Protein AF-H9FHU3-F1 (afdb_monomer)

Sequence (101 aa):
NFSEREVEIIVEELELKKHLLVNHFNAGVPLAAKSAAWHGILRRVNAVATCRRELPEVKKKWSDLKTEVRRKVAQVRAAVEGGEAPGSTEEDGAGGPGTGG

Foldseek 3Di:
DADPVLLVLLVVLCVVCCCCAPDDNVVPRDPVNNVVSLVVSLVSSCVPDPDRDDSVVSVVSVVVVVVVVVVVVVVVVCVVVVPDDDDPPPPDDDDDDDDDD

Radius of gyration: 25.59 Å; Cα contacts (8 Å, |Δi|>4): 44; chains: 1; bounding box: 73×31×64 Å

Organism: Macaca mulatta (NCBI:txid9544)

Nearest PDB structures (foldseek):
  5wd9-assembly1_A  TM=3.573E-01  e=3.009E+00  Legionella pneumophila subsp. pneumophila ATCC 43290

Solvent-accessible surface area (backbone atoms only — not comparable to full-atom values): 6380 Å² total; per-residue (Å²): 138,82,54,70,69,39,49,51,50,51,51,55,53,43,61,76,39,24,76,66,76,55,68,88,72,47,79,81,61,52,68,67,58,44,51,51,53,52,50,51,45,45,51,58,31,44,73,71,40,94,57,92,73,52,66,70,57,55,55,47,53,52,54,50,51,53,48,51,52,52,51,50,51,51,51,51,50,53,57,66,68,62,74,70,86,83,75,86,78,79,85,77,84,89,78,86,81,92,80,90,135

pLDDT: mean 78.89, std 17.6, range [40.0, 94.69]

Structure (mmCIF, N/CA/C/O backbone):
data_AF-H9FHU3-F1
#
_entry.id   AF-H9FHU3-F1
#
loop_
_atom_site.group_PDB
_atom_site.id
_atom_site.type_symbol
_atom_site.label_atom_id
_atom_site.label_alt_id
_atom_site.label_comp_id
_atom_site.label_asym_id
_atom_site.label_entity_id
_atom_site.label_seq_id
_atom_site.pdbx_PDB_ins_code
_atom_site.Cartn_x
_atom_site.Cartn_y
_atom_site.Cartn_z
_atom_site.occupancy
_atom_site.B_iso_or_equiv
_atom_site.auth_seq_id
_atom_site.auth_comp_id
_atom_site.auth_asym_id
_atom_site.auth_atom_id
_atom_site.pdbx_PDB_model_num
ATOM 1 N N . ASN A 1 1 ? -8.238 7.394 10.038 1.00 83.44 1 ASN A N 1
ATOM 2 C CA . ASN A 1 1 ? -8.228 5.951 10.367 1.00 83.44 1 ASN A CA 1
ATOM 3 C C . ASN A 1 1 ? -8.592 5.153 9.117 1.00 83.44 1 ASN A C 1
ATOM 5 O O . ASN A 1 1 ? -9.374 5.684 8.336 1.00 83.44 1 ASN A O 1
ATOM 9 N N . PHE A 1 2 ? -8.020 3.965 8.904 1.00 88.94 2 PHE A N 1
ATOM 10 C CA . PHE A 1 2 ? -8.354 3.065 7.783 1.00 88.94 2 PHE A CA 1
ATOM 11 C C . PHE A 1 2 ? -9.315 1.978 8.274 1.00 88.94 2 PHE A C 1
ATOM 13 O O . PHE A 1 2 ? -9.158 1.502 9.396 1.00 88.94 2 PHE A O 1
ATOM 20 N N . SER A 1 3 ? -10.294 1.607 7.456 1.00 92.19 3 SER A N 1
ATOM 21 C CA . SER A 1 3 ? -11.169 0.460 7.707 1.00 92.19 3 SER A CA 1
ATOM 22 C C . SER A 1 3 ? -10.416 -0.858 7.528 1.00 92.19 3 SER A C 1
ATOM 24 O O . SER A 1 3 ? -9.397 -0.914 6.838 1.00 92.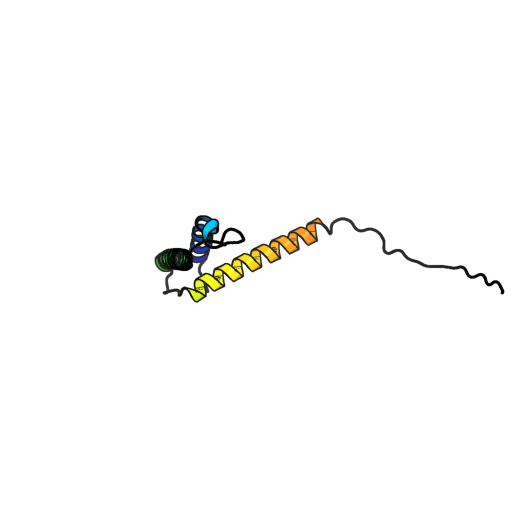19 3 SER A O 1
ATOM 26 N N . GLU A 1 4 ? -10.934 -1.925 8.131 1.00 91.25 4 GLU A N 1
ATOM 27 C CA . GLU A 1 4 ? -10.375 -3.276 8.012 1.00 91.25 4 GLU A CA 1
ATOM 28 C C . GLU A 1 4 ? -10.247 -3.704 6.546 1.00 91.25 4 GLU A C 1
ATOM 30 O O . GLU A 1 4 ? -9.165 -4.080 6.103 1.00 91.25 4 GLU A O 1
ATOM 35 N N . ARG A 1 5 ? -11.294 -3.470 5.749 1.00 93.00 5 ARG A N 1
ATOM 36 C CA . ARG A 1 5 ? -11.288 -3.762 4.314 1.00 93.00 5 ARG A CA 1
ATOM 37 C C . ARG A 1 5 ? -10.215 -2.996 3.538 1.00 93.00 5 ARG A C 1
ATOM 39 O O . ARG A 1 5 ? -9.583 -3.551 2.646 1.00 93.00 5 ARG A O 1
ATOM 46 N N . GLU A 1 6 ? -9.984 -1.719 3.853 1.00 93.00 6 GLU A N 1
ATOM 47 C CA . GLU A 1 6 ? -8.881 -0.968 3.235 1.00 93.00 6 GLU A CA 1
ATOM 48 C C . GLU A 1 6 ? -7.519 -1.562 3.620 1.00 93.00 6 GLU A C 1
ATOM 50 O O . GLU A 1 6 ? -6.619 -1.620 2.784 1.00 93.00 6 GLU A O 1
ATOM 55 N N . VAL A 1 7 ? -7.357 -2.002 4.871 1.00 93.38 7 VAL A N 1
ATOM 56 C CA . VAL A 1 7 ? -6.116 -2.619 5.361 1.00 93.38 7 VAL A CA 1
ATOM 57 C C . VAL A 1 7 ? -5.852 -3.956 4.674 1.00 93.38 7 VAL A C 1
ATOM 59 O O . VAL A 1 7 ? -4.726 -4.173 4.230 1.00 93.38 7 VAL A O 1
ATOM 62 N N . GLU A 1 8 ? -6.865 -4.808 4.527 1.00 93.88 8 GLU A N 1
ATOM 63 C CA . GLU A 1 8 ? -6.770 -6.079 3.796 1.00 93.88 8 GLU A CA 1
ATOM 64 C C . GLU A 1 8 ? -6.268 -5.862 2.366 1.00 93.88 8 GLU A C 1
ATOM 66 O O . GLU A 1 8 ? -5.263 -6.452 1.971 1.00 93.88 8 GLU A O 1
ATOM 71 N N . ILE A 1 9 ? -6.885 -4.929 1.629 1.00 94.62 9 ILE A N 1
ATOM 72 C CA . ILE A 1 9 ? -6.469 -4.587 0.262 1.00 94.62 9 ILE A CA 1
ATOM 73 C C . ILE A 1 9 ? -5.027 -4.065 0.220 1.00 94.62 9 ILE A C 1
ATOM 75 O O . ILE A 1 9 ? -4.279 -4.404 -0.699 1.00 94.62 9 ILE A O 1
ATOM 79 N N . ILE A 1 10 ? -4.610 -3.242 1.194 1.00 92.88 10 ILE A N 1
ATOM 80 C CA . ILE A 1 10 ? -3.222 -2.756 1.278 1.00 92.88 10 ILE A CA 1
ATOM 81 C C . ILE A 1 10 ? -2.256 -3.929 1.432 1.00 92.88 10 ILE A C 1
ATOM 83 O O . ILE A 1 10 ? -1.244 -3.960 0.731 1.00 92.88 10 ILE A O 1
ATOM 87 N N . VAL A 1 11 ? -2.545 -4.860 2.345 1.00 92.50 11 VAL A N 1
ATOM 88 C CA . VAL A 1 11 ? -1.681 -6.011 2.629 1.00 92.50 11 VAL A CA 1
ATOM 89 C C . VAL A 1 11 ? -1.606 -6.928 1.412 1.00 92.50 11 VAL A C 1
ATOM 91 O O . VAL A 1 11 ? -0.506 -7.176 0.926 1.00 92.50 11 VAL A O 1
ATOM 94 N N . GLU A 1 12 ? -2.748 -7.342 0.866 1.00 93.19 12 GLU A N 1
ATOM 95 C CA . GLU A 1 12 ? -2.827 -8.246 -0.285 1.00 93.19 12 GLU A CA 1
ATOM 96 C C . GLU A 1 12 ? -2.072 -7.678 -1.499 1.00 93.19 12 GLU A C 1
ATOM 98 O O . GLU A 1 12 ? -1.172 -8.310 -2.062 1.00 93.19 12 GLU A O 1
ATOM 103 N N . GLU A 1 13 ? -2.367 -6.433 -1.884 1.00 92.81 13 GLU A N 1
ATOM 104 C CA . GLU A 1 13 ? -1.758 -5.824 -3.065 1.00 92.81 13 GLU A CA 1
ATOM 105 C C . GLU A 1 13 ? -0.254 -5.565 -2.892 1.00 92.81 13 GLU A C 1
ATOM 107 O O . GLU A 1 13 ? 0.477 -5.568 -3.895 1.00 92.81 13 GLU A O 1
ATOM 112 N N . LEU A 1 14 ? 0.216 -5.343 -1.657 1.00 89.00 14 LEU A N 1
ATOM 113 C CA . LEU A 1 14 ? 1.637 -5.193 -1.341 1.00 89.00 14 LEU A CA 1
ATOM 114 C C . LEU A 1 14 ? 2.375 -6.520 -1.256 1.00 89.00 14 LEU A C 1
ATOM 116 O O . LEU A 1 14 ? 3.535 -6.566 -1.665 1.00 89.00 14 LEU A O 1
ATOM 120 N N . GLU A 1 15 ? 1.734 -7.591 -0.798 1.00 88.06 15 GLU A N 1
ATOM 121 C CA . GLU A 1 15 ? 2.310 -8.932 -0.841 1.00 88.06 15 GLU A CA 1
ATOM 122 C C . GLU A 1 15 ? 2.522 -9.398 -2.280 1.00 88.06 15 GLU A C 1
ATOM 124 O O . GLU A 1 15 ? 3.609 -9.876 -2.615 1.00 88.06 15 GLU A O 1
ATOM 129 N N . LEU A 1 16 ? 1.551 -9.152 -3.165 1.00 88.56 16 LEU A N 1
ATOM 130 C CA . LEU A 1 16 ? 1.694 -9.418 -4.600 1.00 88.56 16 LEU A CA 1
ATOM 131 C C . LEU A 1 16 ? 2.868 -8.633 -5.210 1.00 88.56 16 LEU A C 1
ATOM 133 O O . LEU A 1 16 ? 3.622 -9.143 -6.040 1.00 88.56 16 LEU A O 1
ATOM 137 N N . LYS A 1 17 ? 3.067 -7.385 -4.768 1.00 87.12 17 LYS A N 1
ATOM 138 C CA . LYS A 1 17 ? 4.101 -6.469 -5.282 1.00 87.12 17 LYS A CA 1
ATOM 139 C C . LYS A 1 17 ? 5.364 -6.439 -4.419 1.00 87.12 17 LYS A C 1
ATOM 141 O O . LYS A 1 17 ? 6.209 -5.561 -4.612 1.00 87.12 17 LYS A O 1
ATOM 146 N N . LYS A 1 18 ? 5.547 -7.392 -3.496 1.00 85.19 18 LYS A N 1
ATOM 147 C CA . LYS A 1 18 ? 6.677 -7.394 -2.549 1.00 85.19 18 LYS A CA 1
ATOM 148 C C . LYS A 1 18 ? 8.031 -7.417 -3.251 1.00 85.19 18 LYS A C 1
ATOM 150 O O . LYS A 1 18 ? 8.947 -6.735 -2.817 1.00 85.19 18 LYS A O 1
ATOM 155 N N . HIS A 1 19 ? 8.119 -8.094 -4.392 1.00 80.00 19 HIS A N 1
ATOM 156 C CA . HIS A 1 19 ? 9.317 -8.141 -5.232 1.00 80.00 19 HIS A CA 1
ATOM 157 C C . HIS A 1 19 ? 9.718 -6.767 -5.811 1.00 80.00 19 HIS A C 1
ATOM 159 O O . HIS A 1 19 ? 10.892 -6.538 -6.075 1.00 80.00 19 HIS A O 1
ATOM 165 N N . LEU A 1 20 ? 8.766 -5.835 -5.963 1.00 82.62 20 LEU A N 1
ATOM 166 C CA . LEU A 1 20 ? 9.010 -4.462 -6.433 1.00 82.62 20 LEU A CA 1
ATOM 167 C C . LEU A 1 20 ? 9.160 -3.462 -5.283 1.00 82.62 20 LEU A C 1
ATOM 169 O O . LEU A 1 20 ? 9.824 -2.436 -5.416 1.00 82.62 20 LEU A O 1
ATOM 173 N N . LEU A 1 21 ? 8.482 -3.699 -4.159 1.00 81.38 21 LEU A N 1
ATOM 174 C CA . LEU A 1 21 ? 8.297 -2.691 -3.110 1.00 81.38 21 LEU A CA 1
ATOM 175 C C . LEU A 1 21 ? 8.998 -3.032 -1.787 1.00 81.38 21 LEU A C 1
ATOM 177 O O . LEU A 1 21 ? 9.222 -2.134 -0.974 1.00 81.38 21 LEU A O 1
ATOM 181 N N . VAL A 1 22 ? 9.383 -4.290 -1.560 1.00 70.44 22 VAL A N 1
ATOM 182 C CA . VAL A 1 22 ? 9.852 -4.794 -0.263 1.00 70.44 22 VAL A CA 1
ATOM 183 C C . VAL A 1 22 ? 11.185 -5.549 -0.398 1.00 70.44 22 VAL A C 1
ATOM 185 O O . VAL A 1 22 ? 11.226 -6.731 -0.701 1.00 70.44 22 VAL A O 1
ATOM 188 N N . ASN A 1 23 ? 12.259 -4.853 -0.012 1.00 65.69 23 ASN A N 1
ATOM 189 C CA . ASN A 1 23 ? 13.583 -5.371 0.376 1.00 65.69 23 ASN A CA 1
ATOM 190 C C . ASN A 1 23 ? 14.536 -5.947 -0.704 1.00 65.69 23 ASN A C 1
ATOM 192 O O . ASN A 1 23 ? 14.113 -6.422 -1.748 1.00 65.69 23 ASN A O 1
ATOM 196 N N . HIS A 1 24 ? 15.839 -5.839 -0.385 1.00 54.16 24 HIS A N 1
ATOM 197 C CA . HIS A 1 24 ? 17.121 -6.244 -1.016 1.00 54.16 24 HIS A CA 1
ATOM 198 C C . HIS A 1 24 ? 17.242 -6.394 -2.550 1.00 54.16 24 HIS A C 1
ATOM 200 O O . HIS A 1 24 ? 18.183 -5.862 -3.128 1.00 54.16 24 HIS A O 1
ATOM 206 N N . PHE A 1 25 ? 16.296 -7.029 -3.242 1.00 54.19 25 PHE A N 1
ATOM 207 C CA . PHE A 1 25 ? 16.306 -7.223 -4.704 1.00 54.19 25 PHE A CA 1
ATOM 208 C C . PHE A 1 25 ? 15.862 -5.988 -5.502 1.00 54.19 25 PHE A C 1
ATOM 210 O O . PHE A 1 25 ? 15.754 -6.015 -6.722 1.00 54.19 25 PHE A O 1
ATOM 217 N N . ASN A 1 26 ? 15.630 -4.871 -4.812 1.00 59.03 26 ASN A N 1
ATOM 218 C CA . ASN A 1 26 ? 15.227 -3.611 -5.425 1.00 59.03 26 ASN A CA 1
ATOM 219 C C . ASN A 1 26 ? 16.377 -2.848 -6.108 1.00 59.03 26 ASN A C 1
ATOM 221 O O . ASN A 1 26 ? 16.135 -1.773 -6.675 1.00 59.03 26 ASN A O 1
ATOM 225 N N . ALA A 1 27 ? 17.601 -3.381 -6.030 1.00 61.84 27 ALA A N 1
ATOM 226 C CA . ALA A 1 27 ? 18.767 -2.929 -6.776 1.00 61.84 27 ALA A CA 1
ATOM 227 C C . ALA A 1 27 ? 18.547 -3.228 -8.267 1.00 61.84 27 ALA A C 1
ATOM 229 O O . ALA A 1 27 ? 18.801 -4.328 -8.739 1.00 61.84 27 ALA A O 1
ATOM 230 N N . GLY A 1 28 ? 17.986 -2.258 -8.989 1.00 71.06 28 GLY A N 1
ATOM 231 C CA . GLY A 1 28 ? 17.698 -2.369 -10.423 1.00 71.06 28 GLY A CA 1
ATOM 232 C C . GLY A 1 28 ? 16.234 -2.149 -10.797 1.00 71.06 28 GLY A C 1
ATOM 233 O O . GLY A 1 28 ? 15.942 -1.926 -11.967 1.00 71.06 28 GLY A O 1
ATOM 234 N N . VAL A 1 29 ? 15.305 -2.127 -9.833 1.00 80.56 29 VAL A N 1
ATOM 235 C CA . VAL A 1 29 ? 13.900 -1.810 -10.136 1.00 80.56 29 VAL A CA 1
ATOM 236 C C . VAL A 1 29 ? 13.758 -0.302 -10.393 1.00 80.56 29 VAL A C 1
ATOM 238 O O . VAL A 1 29 ? 14.046 0.492 -9.481 1.00 80.56 29 VAL A O 1
ATOM 241 N N . PRO A 1 30 ? 13.264 0.113 -11.580 1.00 84.56 30 PRO A N 1
ATOM 242 C CA . PRO A 1 30 ? 13.092 1.520 -11.919 1.00 84.56 30 PRO A CA 1
ATOM 243 C C . PRO A 1 30 ? 12.192 2.249 -10.920 1.00 84.56 30 PRO A C 1
ATOM 245 O O . PRO A 1 30 ? 11.163 1.725 -10.481 1.00 84.56 30 PRO A O 1
ATOM 248 N N . LEU A 1 31 ? 12.526 3.505 -10.610 1.00 83.75 31 LEU A N 1
ATOM 249 C CA . LEU A 1 31 ? 11.701 4.346 -9.736 1.00 83.75 31 LEU A CA 1
ATOM 250 C C . LEU A 1 31 ? 10.267 4.489 -10.273 1.00 83.75 31 LEU A C 1
ATOM 252 O O . LEU A 1 31 ? 9.312 4.473 -9.498 1.00 83.75 31 LEU A O 1
ATOM 256 N N . ALA A 1 32 ? 10.111 4.552 -11.599 1.00 87.38 32 ALA A N 1
ATOM 257 C CA . ALA A 1 32 ? 8.813 4.592 -12.263 1.00 87.38 32 ALA A CA 1
ATOM 258 C C . ALA A 1 32 ? 7.975 3.333 -11.987 1.00 87.38 32 ALA A C 1
ATOM 260 O O . ALA A 1 32 ? 6.793 3.452 -11.679 1.00 87.38 32 ALA A O 1
ATOM 261 N N . ALA A 1 33 ? 8.585 2.142 -12.004 1.00 87.69 33 ALA A N 1
ATOM 262 C CA . ALA A 1 33 ? 7.897 0.887 -11.698 1.00 87.69 33 ALA A CA 1
ATOM 263 C C . ALA A 1 33 ? 7.440 0.840 -10.232 1.00 87.69 33 ALA A C 1
ATOM 265 O O . ALA A 1 33 ? 6.300 0.474 -9.946 1.00 87.69 33 ALA A O 1
ATOM 266 N N . LYS A 1 34 ? 8.285 1.311 -9.302 1.00 87.75 34 LYS A N 1
ATOM 267 C CA . LYS A 1 34 ? 7.907 1.476 -7.887 1.00 87.75 34 LYS A CA 1
ATOM 268 C C . LYS A 1 34 ? 6.738 2.445 -7.741 1.00 87.75 34 LYS A C 1
ATOM 270 O O . LYS A 1 34 ? 5.782 2.157 -7.027 1.00 87.75 34 LYS A O 1
ATOM 275 N N . SER A 1 35 ? 6.803 3.590 -8.418 1.00 89.94 35 SER A N 1
ATOM 276 C CA . SER A 1 35 ? 5.739 4.593 -8.387 1.00 89.94 35 SER A CA 1
ATOM 277 C C . SER A 1 35 ? 4.431 4.034 -8.946 1.00 89.94 35 SER A C 1
ATOM 279 O O . SER A 1 35 ? 3.395 4.158 -8.300 1.00 89.94 35 SER A O 1
ATOM 281 N N . ALA A 1 36 ? 4.469 3.349 -10.090 1.00 91.50 36 ALA A N 1
ATOM 282 C CA . ALA A 1 36 ? 3.300 2.727 -10.702 1.00 91.50 36 ALA A CA 1
ATOM 283 C C . ALA A 1 36 ? 2.672 1.660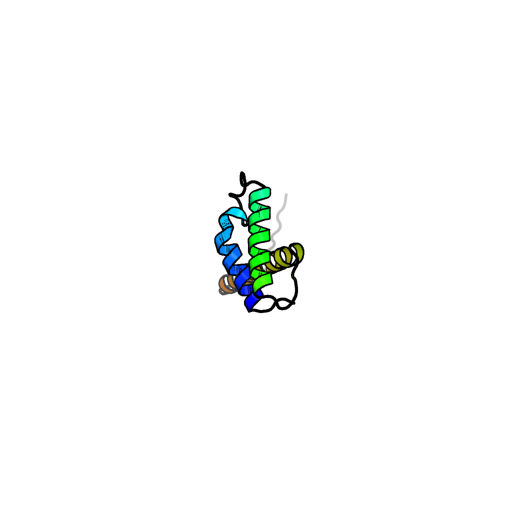 -9.793 1.00 91.50 36 ALA A C 1
ATOM 285 O O . ALA A 1 36 ? 1.456 1.649 -9.613 1.00 91.50 36 ALA A O 1
ATOM 286 N N . ALA A 1 37 ? 3.492 0.819 -9.156 1.00 92.19 37 ALA A N 1
ATOM 287 C CA . ALA A 1 37 ? 3.037 -0.176 -8.189 1.00 92.19 37 ALA A CA 1
ATOM 288 C C . ALA A 1 37 ? 2.299 0.476 -7.005 1.00 92.19 37 ALA A C 1
ATOM 290 O O . ALA A 1 37 ? 1.188 0.069 -6.664 1.00 92.19 37 ALA A O 1
ATOM 291 N N . TRP A 1 38 ? 2.875 1.539 -6.436 1.00 93.25 38 TRP A N 1
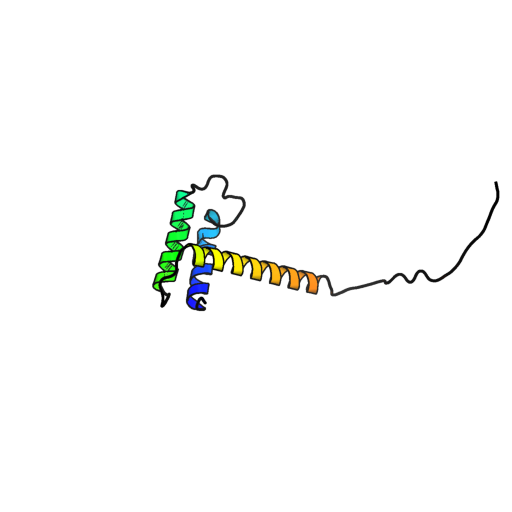ATOM 292 C CA . TRP A 1 38 ? 2.259 2.331 -5.370 1.00 93.25 38 TRP A CA 1
ATOM 293 C C . TRP A 1 38 ? 0.937 2.985 -5.793 1.00 93.25 38 TRP A C 1
ATOM 295 O O . TRP A 1 38 ? -0.037 2.935 -5.044 1.00 93.25 38 TRP A O 1
ATOM 305 N N . HIS A 1 39 ? 0.870 3.556 -6.996 1.00 93.75 39 HIS A N 1
ATOM 306 C CA . HIS A 1 39 ? -0.368 4.130 -7.531 1.00 93.75 39 HIS A CA 1
ATOM 307 C C . HIS A 1 39 ? -1.431 3.060 -7.820 1.00 93.75 39 HIS A C 1
ATOM 309 O O . HIS A 1 39 ? -2.620 3.319 -7.644 1.00 93.75 39 HIS A O 1
ATOM 315 N N . GLY A 1 40 ? -1.022 1.855 -8.224 1.00 93.75 40 GLY A N 1
ATOM 316 C CA . GLY A 1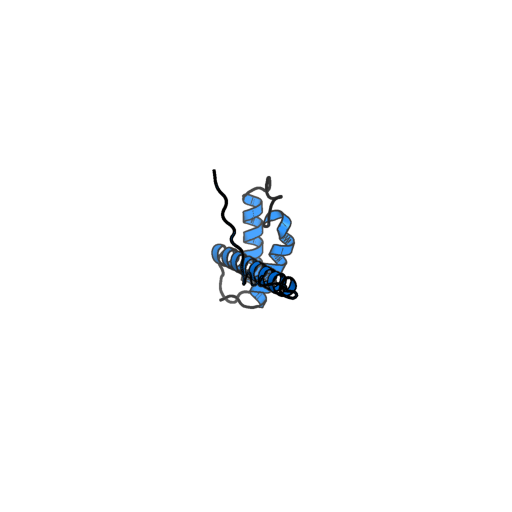 40 ? -1.916 0.709 -8.380 1.00 93.75 40 GLY A CA 1
ATOM 317 C C . GLY A 1 40 ? -2.583 0.324 -7.060 1.00 93.75 40 GLY A C 1
ATOM 318 O O . GLY A 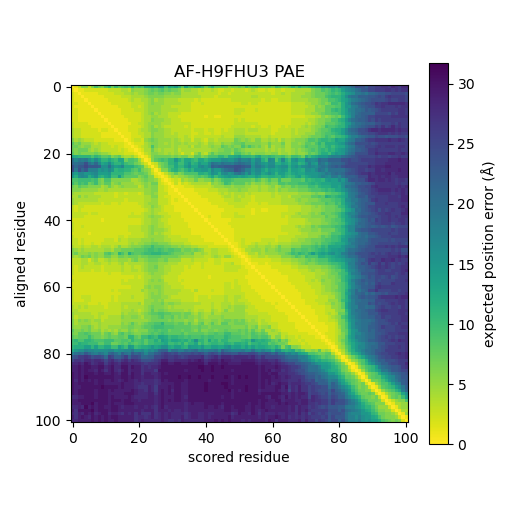1 40 ? -3.807 0.213 -7.007 1.00 93.75 40 GLY A O 1
ATOM 319 N N . ILE A 1 41 ? -1.796 0.222 -5.983 1.00 93.62 41 ILE A N 1
ATOM 320 C CA . ILE A 1 41 ? -2.312 -0.036 -4.628 1.00 93.62 41 ILE A CA 1
ATOM 321 C C . ILE A 1 41 ? -3.260 1.087 -4.204 1.00 93.62 41 ILE A C 1
ATOM 323 O O . ILE A 1 41 ? -4.384 0.818 -3.794 1.00 93.62 41 ILE A O 1
ATOM 327 N N . LEU A 1 42 ? -2.856 2.350 -4.371 1.00 94.69 42 LEU A N 1
ATOM 328 C CA . LEU A 1 42 ? -3.696 3.501 -4.036 1.00 94.69 42 LEU A CA 1
ATOM 329 C C . LEU A 1 42 ? -5.057 3.450 -4.736 1.00 94.69 42 LEU A C 1
ATOM 331 O O . LEU A 1 42 ? -6.077 3.744 -4.119 1.00 94.69 42 LEU A O 1
ATOM 335 N N . ARG A 1 43 ? -5.084 3.076 -6.018 1.00 94.69 43 ARG A N 1
ATOM 336 C CA . ARG A 1 43 ? -6.326 2.960 -6.790 1.00 94.69 43 ARG A CA 1
ATOM 337 C C . ARG A 1 43 ? -7.239 1.872 -6.228 1.00 94.69 43 ARG A C 1
ATOM 339 O O . ARG A 1 43 ? -8.436 2.104 -6.110 1.00 94.69 43 ARG A O 1
ATOM 346 N N . ARG A 1 44 ? -6.683 0.714 -5.865 1.00 94.38 44 ARG A N 1
ATOM 347 C CA . ARG A 1 44 ? -7.428 -0.402 -5.259 1.00 94.38 44 ARG A CA 1
ATOM 348 C C . ARG A 1 44 ? -7.998 -0.027 -3.896 1.00 94.38 44 ARG A C 1
ATOM 350 O O . ARG A 1 44 ? -9.167 -0.284 -3.641 1.00 94.38 44 ARG A O 1
ATOM 357 N N . VAL A 1 45 ? -7.202 0.644 -3.066 1.00 94.12 45 VAL A N 1
ATOM 358 C CA . VAL A 1 45 ? -7.646 1.158 -1.764 1.00 94.12 45 VAL A CA 1
ATOM 359 C C . VAL A 1 45 ? -8.761 2.178 -1.947 1.00 94.12 45 VAL A C 1
ATOM 361 O O . VAL A 1 45 ? -9.815 2.042 -1.343 1.00 94.12 45 VAL A O 1
ATOM 364 N N . ASN A 1 46 ? -8.584 3.150 -2.844 1.00 93.44 46 ASN A N 1
ATOM 365 C CA . ASN A 1 46 ? -9.608 4.155 -3.127 1.00 93.44 46 ASN A CA 1
ATOM 366 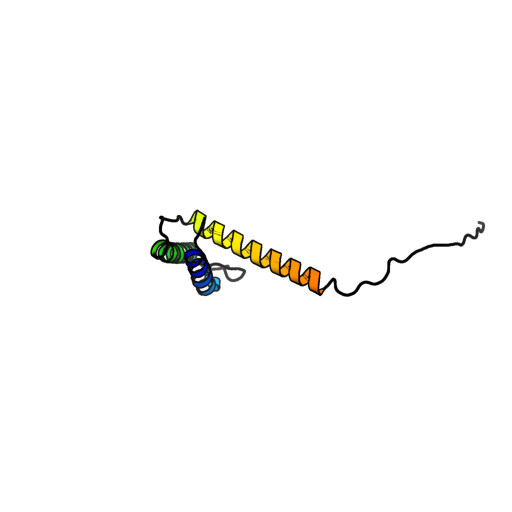C C . ASN A 1 46 ? -10.895 3.573 -3.726 1.00 93.44 46 ASN A C 1
ATOM 368 O O . ASN A 1 46 ? -11.944 4.186 -3.578 1.00 93.44 46 ASN A O 1
ATOM 372 N N . ALA A 1 47 ? -10.843 2.404 -4.370 1.00 93.12 47 ALA A N 1
ATOM 373 C CA . ALA A 1 47 ? -12.038 1.727 -4.875 1.00 93.12 47 ALA A CA 1
ATOM 374 C C . ALA A 1 47 ? -12.915 1.135 -3.758 1.00 93.12 47 ALA A C 1
ATOM 376 O O . ALA A 1 47 ? -14.100 0.900 -3.978 1.00 93.12 47 ALA A O 1
ATOM 377 N N . VAL A 1 48 ? -12.344 0.875 -2.577 1.00 91.62 48 VAL A N 1
ATOM 378 C CA . VAL A 1 48 ? -13.070 0.345 -1.409 1.00 91.62 48 VAL A CA 1
ATOM 379 C C . VAL A 1 48 ? -13.190 1.357 -0.269 1.00 91.62 48 VAL A C 1
ATOM 381 O O . VAL A 1 48 ? -13.952 1.130 0.668 1.00 91.62 48 VAL A O 1
ATOM 384 N N . ALA A 1 49 ? -12.442 2.459 -0.336 1.00 89.88 49 ALA A N 1
ATOM 385 C CA . ALA A 1 49 ? -12.466 3.521 0.652 1.00 89.88 49 ALA A CA 1
ATOM 386 C C . ALA A 1 49 ? -13.719 4.388 0.497 1.00 89.88 49 ALA A C 1
ATOM 388 O O . ALA A 1 49 ? -14.135 4.736 -0.606 1.00 89.88 49 ALA A O 1
ATOM 389 N N . THR A 1 50 ? -14.288 4.799 1.625 1.00 86.62 50 THR A N 1
ATOM 390 C CA . THR A 1 50 ? -15.399 5.762 1.665 1.00 86.62 50 THR A CA 1
ATOM 391 C C . THR A 1 50 ? -14.933 7.203 1.447 1.00 86.62 50 THR A C 1
ATOM 393 O O . THR A 1 50 ? -15.722 8.054 1.049 1.00 86.62 50 THR A O 1
ATOM 396 N N . CYS A 1 51 ? -13.643 7.471 1.670 1.00 86.44 51 CYS A N 1
ATOM 397 C CA . CYS A 1 51 ? -13.001 8.767 1.479 1.00 86.44 51 CYS A CA 1
ATOM 398 C C . CYS A 1 51 ? -11.750 8.613 0.612 1.00 86.44 51 CYS A C 1
ATOM 400 O O . CYS A 1 51 ? -11.052 7.602 0.687 1.00 86.44 51 CYS A O 1
ATOM 402 N N . ARG A 1 52 ? -11.419 9.650 -0.164 1.00 87.06 52 ARG A N 1
ATOM 403 C CA . ARG A 1 52 ? -10.205 9.659 -0.983 1.00 87.06 52 ARG A CA 1
ATOM 404 C C . ARG A 1 52 ? -8.963 9.624 -0.090 1.00 87.06 52 ARG A C 1
ATOM 406 O O . ARG A 1 52 ? -8.721 10.551 0.674 1.00 87.06 52 ARG A O 1
ATOM 413 N N . ARG A 1 53 ? -8.179 8.562 -0.232 1.00 91.94 53 ARG A N 1
ATOM 414 C CA . ARG A 1 53 ? -6.846 8.393 0.341 1.00 91.94 53 ARG A CA 1
ATOM 415 C C . ARG A 1 53 ? -5.792 8.937 -0.595 1.00 91.94 53 ARG A C 1
ATOM 417 O O . ARG A 1 53 ? -5.931 8.874 -1.824 1.00 91.94 53 ARG A O 1
ATOM 424 N N . GLU A 1 54 ? -4.697 9.378 -0.001 1.00 93.56 54 GLU A N 1
ATOM 425 C CA . GLU A 1 54 ? -3.509 9.810 -0.711 1.00 93.56 54 GLU A CA 1
ATOM 426 C C . GLU A 1 54 ? -2.370 8.792 -0.608 1.00 93.56 54 GLU A C 1
ATOM 428 O O . GLU A 1 54 ? -2.250 7.998 0.329 1.00 93.56 54 GLU A O 1
ATOM 433 N N . LEU A 1 55 ? -1.478 8.836 -1.596 1.00 92.31 55 LEU A N 1
ATOM 434 C CA . LEU A 1 55 ? -0.298 7.981 -1.634 1.00 92.31 55 LEU A CA 1
ATOM 435 C C . LEU A 1 55 ? 0.575 8.031 -0.361 1.00 92.31 55 LEU A C 1
ATOM 437 O O . LEU A 1 55 ? 0.991 6.957 0.086 1.00 92.31 55 LEU A O 1
ATOM 441 N N . PRO A 1 56 ? 0.887 9.204 0.234 1.00 92.81 56 PRO A N 1
ATOM 442 C CA . PRO A 1 56 ? 1.640 9.258 1.488 1.00 92.81 56 PRO A CA 1
ATOM 443 C C . PRO A 1 56 ? 0.941 8.526 2.639 1.00 92.81 56 PRO A C 1
ATOM 445 O O . PRO A 1 56 ? 1.616 7.846 3.410 1.00 92.81 56 PRO A O 1
ATOM 448 N N . GLU A 1 57 ? -0.389 8.594 2.735 1.00 93.44 57 GLU A N 1
ATOM 449 C CA . GLU A 1 57 ? -1.145 7.914 3.792 1.00 93.44 57 GLU A CA 1
ATOM 450 C C . GLU A 1 57 ? -1.051 6.394 3.659 1.00 93.44 57 GLU A C 1
ATOM 452 O O . GLU A 1 57 ? -0.786 5.701 4.639 1.00 93.44 57 GLU A O 1
ATOM 457 N N . VAL A 1 58 ? -1.205 5.871 2.439 1.00 92.81 58 VAL A N 1
ATOM 458 C CA . VAL A 1 58 ? -1.103 4.429 2.161 1.00 92.81 58 VAL A CA 1
ATOM 459 C C . VAL A 1 58 ? 0.313 3.914 2.442 1.00 92.81 58 VAL A C 1
ATOM 461 O O . VAL A 1 58 ? 0.488 2.875 3.080 1.00 92.81 58 VAL A O 1
ATOM 464 N N . LYS A 1 59 ? 1.344 4.667 2.033 1.00 91.38 59 LYS A N 1
ATOM 465 C CA . LYS A 1 59 ? 2.750 4.338 2.328 1.00 91.38 59 LYS A CA 1
ATOM 466 C C . LYS A 1 59 ? 3.038 4.335 3.828 1.00 91.38 59 LYS A C 1
ATOM 468 O O . LYS A 1 59 ? 3.735 3.440 4.317 1.00 91.38 59 LYS A O 1
ATOM 473 N N . LYS A 1 60 ? 2.502 5.319 4.555 1.00 93.31 60 LYS A N 1
ATOM 474 C CA . LYS A 1 60 ? 2.616 5.395 6.013 1.00 93.31 60 LYS A CA 1
ATOM 475 C C . LYS A 1 60 ? 1.935 4.195 6.661 1.00 93.31 60 LYS A C 1
ATOM 477 O O . LYS A 1 60 ? 2.590 3.472 7.402 1.00 93.31 60 LYS A O 1
ATOM 482 N N . LYS A 1 61 ? 0.685 3.909 6.287 1.00 93.56 61 LYS A N 1
ATOM 483 C CA . LYS A 1 61 ? -0.083 2.785 6.832 1.00 93.56 61 LYS A CA 1
ATOM 484 C C . LYS A 1 61 ? 0.642 1.453 6.653 1.00 93.56 61 LYS A C 1
ATOM 486 O O . LYS A 1 61 ? 0.712 0.668 7.590 1.00 93.56 61 LYS A O 1
ATOM 491 N N . TRP A 1 62 ? 1.244 1.216 5.490 1.00 91.25 62 TRP A N 1
ATOM 492 C CA . TRP A 1 62 ? 2.084 0.038 5.274 1.00 91.25 62 TRP A CA 1
ATOM 493 C C . TRP A 1 62 ? 3.317 -0.015 6.186 1.00 91.25 62 TRP A C 1
ATOM 495 O O . TRP A 1 62 ? 3.673 -1.072 6.708 1.00 91.25 62 TRP A O 1
ATOM 505 N N . SER A 1 63 ? 3.988 1.122 6.363 1.00 91.31 63 SER A N 1
ATOM 506 C CA . SER A 1 63 ? 5.175 1.223 7.219 1.00 91.31 63 SER A CA 1
ATOM 507 C C . SER A 1 63 ? 4.832 0.926 8.680 1.00 91.31 63 SER A C 1
ATOM 509 O O . SER A 1 63 ? 5.576 0.198 9.343 1.00 91.31 63 SER A O 1
ATOM 511 N N . ASP A 1 64 ? 3.677 1.411 9.140 1.00 92.38 64 ASP A N 1
ATOM 512 C CA . ASP A 1 64 ? 3.134 1.125 10.467 1.00 92.38 64 ASP A CA 1
ATOM 513 C C . ASP A 1 64 ? 2.846 -0.376 10.614 1.00 92.38 64 ASP A C 1
ATOM 515 O O . ASP A 1 64 ? 3.410 -1.013 11.500 1.00 92.38 64 ASP A O 1
ATOM 519 N N . LEU A 1 65 ? 2.103 -0.982 9.676 1.00 91.38 65 LEU A N 1
ATOM 520 C CA . LEU A 1 65 ? 1.786 -2.420 9.689 1.00 91.38 65 LEU A CA 1
ATOM 521 C C . LEU A 1 65 ? 3.043 -3.296 9.753 1.00 91.38 65 LEU A C 1
ATOM 523 O O . LEU A 1 65 ? 3.140 -4.206 10.574 1.00 91.38 65 LEU A O 1
ATOM 527 N N . LYS A 1 66 ? 4.054 -3.002 8.926 1.00 88.69 66 LYS A N 1
ATOM 528 C CA . LYS A 1 66 ? 5.341 -3.712 8.977 1.00 88.69 66 LYS A CA 1
ATOM 529 C C . LYS A 1 66 ? 6.005 -3.604 10.344 1.00 88.69 66 LYS A C 1
ATOM 531 O O . LYS A 1 66 ? 6.608 -4.570 10.810 1.00 88.69 66 LYS A O 1
ATOM 536 N N . THR A 1 67 ? 5.962 -2.420 10.944 1.00 91.50 67 THR A N 1
ATOM 537 C CA . THR A 1 67 ? 6.569 -2.163 12.252 1.00 91.50 67 THR A CA 1
ATOM 538 C C . THR A 1 67 ? 5.823 -2.915 13.347 1.00 91.50 67 THR A C 1
ATOM 540 O O . THR A 1 67 ? 6.463 -3.563 14.172 1.00 91.50 67 THR A O 1
ATOM 543 N N . GLU A 1 68 ? 4.491 -2.916 13.311 1.00 90.38 68 GLU A N 1
ATOM 544 C CA . GLU A 1 68 ? 3.655 -3.674 14.241 1.00 90.38 68 GLU A CA 1
ATOM 545 C C . GLU A 1 68 ? 3.925 -5.178 14.153 1.00 90.38 68 GLU A C 1
ATOM 547 O O . GLU A 1 68 ? 4.168 -5.814 15.179 1.00 90.38 68 GLU A O 1
ATOM 552 N N . VAL A 1 69 ? 3.986 -5.741 12.940 1.00 87.12 69 VAL A N 1
ATOM 553 C CA . VAL A 1 69 ? 4.316 -7.162 12.735 1.00 87.12 69 VAL A CA 1
ATOM 554 C C . VAL A 1 69 ? 5.707 -7.484 13.280 1.00 87.12 69 VAL A C 1
ATOM 556 O O . VAL A 1 69 ? 5.858 -8.434 14.044 1.00 87.12 69 VAL A O 1
ATOM 559 N N . ARG A 1 70 ? 6.728 -6.678 12.955 1.00 85.00 70 ARG A N 1
ATOM 560 C CA . ARG A 1 70 ? 8.097 -6.866 13.473 1.00 85.00 70 ARG A CA 1
ATOM 561 C C . ARG A 1 70 ? 8.144 -6.817 14.995 1.00 85.00 70 ARG A C 1
ATOM 563 O O . ARG A 1 70 ? 8.791 -7.661 15.606 1.00 85.00 70 ARG A O 1
ATOM 570 N N . ARG A 1 71 ? 7.450 -5.851 15.601 1.00 88.94 71 ARG A N 1
ATOM 571 C CA . ARG A 1 71 ? 7.359 -5.711 17.057 1.00 88.94 71 ARG A CA 1
ATOM 572 C C . ARG A 1 71 ? 6.697 -6.937 17.681 1.00 88.94 71 ARG A C 1
ATOM 574 O O . ARG A 1 71 ? 7.227 -7.467 18.650 1.00 88.94 71 ARG A O 1
ATOM 581 N N . LYS A 1 72 ? 5.582 -7.410 17.119 1.00 87.94 72 LYS A N 1
ATOM 582 C CA . LYS A 1 72 ? 4.864 -8.587 17.624 1.00 87.94 72 LYS A CA 1
ATOM 583 C C . LYS A 1 72 ? 5.703 -9.860 17.497 1.00 87.94 72 LYS A C 1
ATOM 585 O O . LYS A 1 72 ? 5.774 -10.627 18.448 1.00 87.94 72 LYS A O 1
ATOM 590 N N . VAL A 1 73 ? 6.405 -10.048 16.377 1.00 86.12 73 VAL A N 1
ATOM 591 C CA . VAL A 1 73 ? 7.351 -11.164 16.189 1.00 86.12 73 VAL A CA 1
ATOM 592 C C . VAL A 1 73 ? 8.498 -11.096 17.196 1.00 86.12 73 VAL A C 1
ATOM 594 O O . VAL A 1 73 ? 8.829 -12.111 17.798 1.00 86.12 73 VAL A O 1
ATOM 597 N N . ALA A 1 74 ? 9.078 -9.914 17.427 1.00 84.19 74 ALA A N 1
ATOM 598 C CA . ALA A 1 74 ? 10.136 -9.738 18.420 1.00 84.19 74 ALA A CA 1
ATOM 599 C C . ALA A 1 74 ? 9.652 -10.059 19.844 1.00 84.19 74 ALA A C 1
ATOM 601 O O . ALA A 1 74 ? 10.363 -10.721 20.591 1.00 84.19 74 ALA A O 1
ATOM 602 N N . GLN A 1 75 ? 8.430 -9.647 20.199 1.00 84.56 75 GLN A N 1
ATOM 603 C CA . GLN A 1 75 ? 7.811 -9.973 21.487 1.00 84.56 75 GLN A CA 1
ATOM 604 C C . GLN A 1 75 ? 7.551 -11.474 21.644 1.00 84.56 75 GLN A C 1
ATOM 606 O O . GLN A 1 75 ? 7.878 -12.032 22.684 1.00 84.56 75 GLN A O 1
ATOM 611 N N . VAL A 1 76 ? 7.010 -12.138 20.616 1.00 84.56 76 VAL A N 1
ATOM 612 C CA . VAL A 1 76 ? 6.807 -13.598 20.624 1.00 84.56 76 VAL A CA 1
ATOM 613 C C . VAL A 1 76 ? 8.142 -14.319 20.761 1.00 84.56 76 VAL A C 1
ATOM 615 O O . VAL A 1 76 ? 8.259 -15.225 21.574 1.00 84.56 76 VAL A O 1
ATOM 618 N N . ARG A 1 77 ? 9.169 -13.891 20.023 1.00 78.25 77 ARG A N 1
ATOM 619 C CA . ARG A 1 77 ? 10.508 -14.473 20.117 1.00 78.25 77 ARG A CA 1
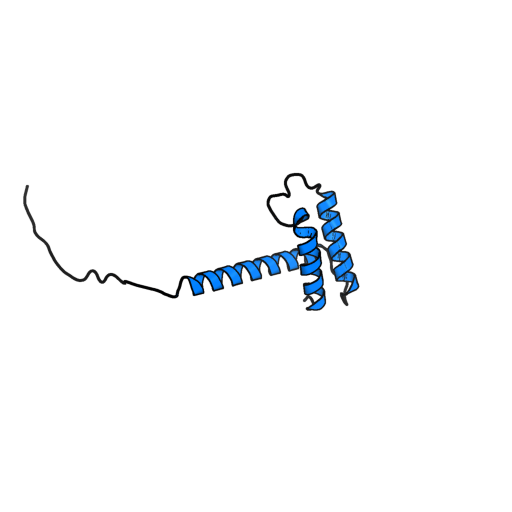ATOM 620 C C . ARG A 1 77 ? 11.106 -14.307 21.516 1.00 78.25 77 ARG A C 1
ATOM 622 O O . ARG A 1 77 ? 11.587 -15.283 22.072 1.00 78.25 77 ARG A O 1
ATOM 629 N N . ALA A 1 78 ? 11.021 -13.111 22.099 1.00 77.62 78 ALA A N 1
ATOM 630 C CA . ALA A 1 78 ? 11.479 -12.857 23.465 1.00 77.62 78 ALA A CA 1
ATOM 631 C C . ALA A 1 78 ? 10.701 -13.676 24.512 1.00 77.62 78 ALA A C 1
ATOM 633 O O . ALA A 1 78 ? 11.284 -14.111 25.496 1.00 77.62 78 ALA A O 1
ATOM 634 N N . ALA A 1 79 ? 9.404 -13.917 24.296 1.00 74.19 79 ALA A N 1
ATOM 635 C CA . ALA A 1 79 ? 8.590 -14.755 25.174 1.00 74.19 79 ALA A CA 1
ATOM 636 C C . ALA A 1 79 ? 8.904 -16.256 25.030 1.00 74.19 79 ALA A C 1
ATOM 638 O O . ALA A 1 79 ? 8.852 -16.981 26.016 1.00 74.19 79 ALA A O 1
ATOM 639 N N . VAL A 1 80 ? 9.249 -16.719 23.823 1.00 73.06 80 VAL A N 1
ATO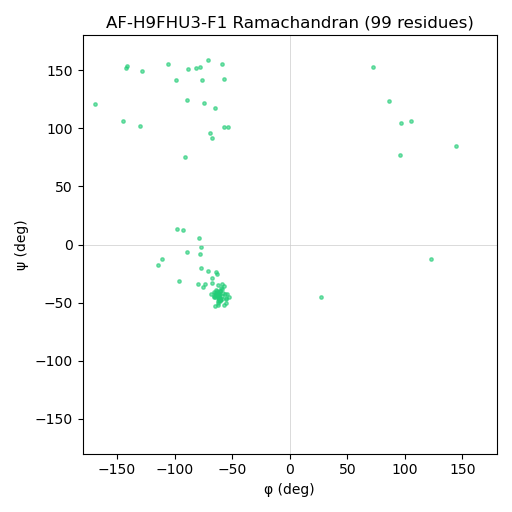M 640 C CA . VAL A 1 80 ? 9.641 -18.115 23.556 1.00 73.06 80 VAL A CA 1
ATOM 641 C C . VAL A 1 80 ? 11.066 -18.406 24.048 1.00 73.06 80 VAL A C 1
ATOM 643 O O . VAL A 1 80 ? 11.305 -19.479 24.586 1.00 73.06 80 VAL A O 1
ATOM 646 N N . GLU A 1 81 ? 11.996 -17.451 23.937 1.00 59.97 81 GLU A N 1
ATOM 647 C CA . GLU A 1 81 ? 13.347 -17.541 24.529 1.00 59.97 81 GLU A CA 1
ATOM 648 C C . GLU A 1 81 ? 13.362 -17.251 26.050 1.00 59.97 81 GLU A C 1
ATOM 650 O O . GLU A 1 81 ? 14.374 -17.479 26.701 1.00 59.97 81 GLU A O 1
ATOM 655 N N . GLY A 1 82 ? 12.250 -16.792 26.641 1.00 54.47 82 GLY A N 1
ATOM 656 C CA . GLY A 1 82 ? 12.126 -16.456 28.070 1.00 54.47 82 GLY A CA 1
ATOM 657 C C . GLY A 1 82 ? 11.607 -17.584 28.974 1.00 54.47 82 GLY A C 1
ATOM 658 O O . GLY A 1 82 ? 11.209 -17.311 30.104 1.00 54.47 82 GLY A O 1
ATOM 659 N N . GLY A 1 83 ? 11.557 -18.824 28.474 1.00 49.78 83 GLY A N 1
ATOM 660 C CA . GLY A 1 83 ? 10.997 -19.986 29.176 1.00 49.78 83 GLY A CA 1
ATOM 661 C C . GLY A 1 83 ? 11.963 -20.781 30.061 1.00 49.78 83 GLY A C 1
ATOM 662 O O . GLY A 1 83 ? 11.501 -21.667 30.771 1.00 49.78 83 GLY A O 1
ATOM 663 N N . GLU A 1 84 ? 13.265 -20.487 30.068 1.00 43.62 84 GLU A N 1
ATOM 664 C CA . GLU A 1 84 ? 14.217 -21.180 30.946 1.00 43.62 84 GLU A CA 1
ATOM 665 C C . GLU A 1 84 ? 15.317 -20.218 31.416 1.00 43.62 84 GLU A C 1
ATOM 667 O O . GLU A 1 84 ? 16.187 -19.807 30.651 1.00 43.62 84 GLU A O 1
ATOM 672 N N . ALA A 1 85 ? 15.247 -19.820 32.689 1.00 60.00 85 ALA A N 1
ATOM 673 C CA . ALA A 1 85 ? 16.390 -19.268 33.409 1.00 60.00 85 ALA A CA 1
ATOM 674 C C . ALA A 1 85 ? 17.266 -20.428 33.908 1.00 60.00 85 ALA A C 1
ATOM 676 O O . ALA A 1 85 ? 16.735 -21.486 34.252 1.00 60.00 85 ALA A O 1
ATOM 677 N N . PRO A 1 86 ? 18.581 -20.215 34.069 1.00 51.56 86 PRO A N 1
ATOM 678 C CA . PRO A 1 86 ? 19.078 -20.339 35.435 1.00 51.56 86 PRO A CA 1
ATOM 679 C C . PRO A 1 86 ? 20.161 -19.319 35.799 1.00 51.56 86 PRO A C 1
ATOM 681 O O . PRO A 1 86 ? 20.977 -18.911 34.977 1.00 51.56 86 PRO A O 1
ATOM 684 N N . GLY A 1 87 ? 20.201 -19.008 37.094 1.00 42.31 87 GLY A N 1
ATOM 685 C CA . GLY A 1 87 ? 21.436 -18.640 37.776 1.00 42.31 87 GLY A CA 1
ATOM 686 C C . GLY A 1 87 ? 21.700 -17.150 37.902 1.00 42.31 87 GLY A C 1
ATOM 687 O O . GLY A 1 87 ? 22.600 -16.614 37.264 1.00 42.31 87 GLY A O 1
ATOM 688 N N . SER A 1 88 ? 21.012 -16.507 38.843 1.00 47.00 88 SER A N 1
ATOM 689 C CA . SER A 1 88 ? 21.717 -15.564 39.708 1.00 47.00 88 SER A CA 1
ATOM 690 C C . SER A 1 88 ? 22.841 -16.358 40.373 1.00 47.00 88 SER A C 1
ATOM 692 O O . SER A 1 88 ? 22.573 -17.154 41.270 1.00 47.00 88 SER A O 1
ATOM 694 N N . THR A 1 89 ? 24.079 -16.229 39.900 1.00 47.22 89 THR A N 1
ATOM 695 C CA . THR A 1 89 ? 25.219 -16.664 40.704 1.00 47.22 89 THR A CA 1
ATOM 696 C C . THR A 1 89 ? 25.302 -15.687 41.868 1.00 47.22 89 THR A C 1
ATOM 698 O O . THR A 1 89 ? 25.804 -14.573 41.735 1.00 47.22 89 THR A O 1
ATOM 701 N N . GLU A 1 90 ? 24.707 -16.087 42.988 1.00 49.88 90 GLU A N 1
ATOM 702 C CA . GLU A 1 90 ? 25.144 -15.663 44.309 1.00 49.88 90 GLU A CA 1
ATOM 703 C C . GLU A 1 90 ? 26.639 -15.984 44.404 1.00 49.88 90 GLU A C 1
ATOM 705 O O . GLU A 1 90 ? 27.029 -17.134 44.581 1.00 49.88 90 GLU A O 1
ATOM 710 N N . GLU A 1 91 ? 27.485 -14.972 44.233 1.00 44.41 91 GLU A N 1
ATOM 711 C CA . GLU A 1 91 ? 28.846 -15.010 44.759 1.00 44.41 91 GLU A CA 1
ATOM 712 C C . GLU A 1 91 ? 28.802 -14.402 46.164 1.00 44.41 91 GLU A C 1
ATOM 714 O O . GLU A 1 91 ? 29.165 -13.247 46.386 1.00 44.41 91 GLU A O 1
ATOM 719 N N . ASP A 1 92 ? 28.280 -15.187 47.109 1.00 43.28 92 ASP A N 1
ATOM 720 C CA . ASP A 1 92 ? 28.557 -15.005 48.530 1.00 43.28 92 ASP A CA 1
ATOM 721 C C . ASP A 1 92 ? 29.809 -15.818 48.881 1.00 43.28 92 ASP A C 1
ATOM 723 O O . ASP A 1 92 ? 29.863 -17.031 48.674 1.00 43.28 92 ASP A O 1
ATOM 727 N N . GLY A 1 93 ? 30.806 -15.136 49.444 1.00 45.31 93 GLY A N 1
ATOM 728 C CA . GLY A 1 93 ? 31.638 -15.757 50.467 1.00 45.31 93 GLY A CA 1
ATOM 729 C C . GLY A 1 93 ? 33.056 -16.191 50.086 1.00 45.31 93 GLY A C 1
ATOM 730 O O . GLY A 1 93 ? 33.296 -17.287 49.598 1.00 45.31 93 GLY A O 1
ATOM 731 N N . ALA A 1 94 ? 33.990 -15.381 50.593 1.00 47.41 94 ALA A N 1
ATOM 732 C CA . 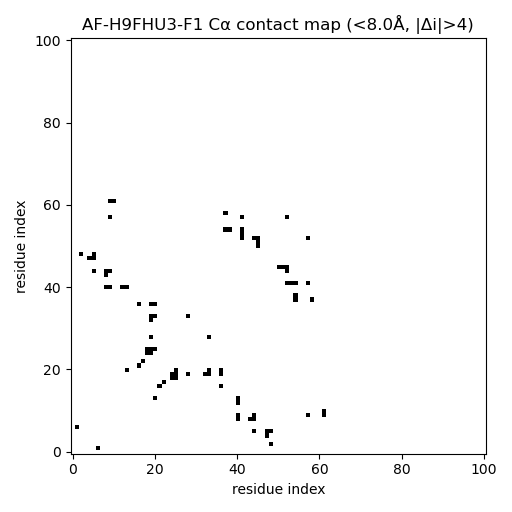ALA A 1 94 ? 35.193 -15.800 51.319 1.00 47.41 94 ALA A CA 1
ATOM 733 C C . ALA A 1 94 ? 36.475 -16.169 50.546 1.00 47.41 94 ALA A C 1
ATOM 735 O O . ALA A 1 94 ? 36.556 -17.151 49.819 1.00 47.41 94 ALA A O 1
ATOM 736 N N . GLY A 1 95 ? 37.553 -15.460 50.909 1.00 40.00 95 GLY A N 1
ATOM 737 C CA . GLY A 1 95 ? 38.898 -16.038 50.926 1.00 40.00 95 GLY A CA 1
ATOM 738 C C . GLY A 1 95 ? 40.017 -15.088 50.518 1.00 40.00 95 GLY A C 1
ATOM 739 O O . GLY A 1 95 ? 40.480 -15.132 49.385 1.00 40.00 95 GLY A O 1
ATOM 740 N N . GLY A 1 96 ? 40.533 -14.293 51.464 1.00 48.53 96 GLY A N 1
ATOM 741 C CA . GLY A 1 96 ? 41.947 -13.901 51.393 1.00 48.53 96 GLY A CA 1
ATOM 742 C C . GLY A 1 96 ? 42.835 -15.156 51.405 1.00 48.53 96 GLY A C 1
ATOM 743 O O . GLY A 1 96 ? 42.423 -16.196 51.925 1.00 48.53 96 GLY A O 1
ATOM 744 N N . PRO A 1 97 ? 44.057 -15.078 50.863 1.00 53.88 97 PRO A N 1
ATOM 745 C CA . PRO A 1 97 ? 45.186 -14.851 51.761 1.00 53.88 97 PRO A CA 1
ATOM 746 C C . PRO A 1 97 ? 46.242 -13.903 51.175 1.00 53.88 97 PRO A C 1
ATOM 748 O O . PRO A 1 97 ? 46.408 -13.772 49.965 1.00 53.88 97 PRO A O 1
ATOM 751 N N . GLY A 1 98 ? 46.974 -13.234 52.067 1.00 54.31 98 GLY A N 1
ATOM 752 C CA . GLY A 1 98 ? 48.175 -12.492 51.705 1.00 54.31 98 GLY A CA 1
ATOM 753 C C . GLY A 1 98 ? 49.385 -13.402 51.498 1.00 54.31 98 GLY A C 1
ATOM 754 O O . GLY A 1 98 ? 49.477 -14.443 52.133 1.00 54.31 98 GLY A O 1
ATOM 755 N N . THR A 1 99 ? 50.315 -12.938 50.664 1.00 54.25 99 THR A N 1
ATOM 756 C CA . THR A 1 99 ? 51.784 -13.131 50.671 1.00 54.25 99 THR A CA 1
ATOM 757 C C . THR A 1 99 ? 52.298 -12.124 49.628 1.00 54.25 99 THR A C 1
ATOM 759 O O . THR A 1 99 ? 51.772 -12.110 48.522 1.00 54.25 99 THR A O 1
ATOM 762 N N . GLY A 1 100 ? 53.161 -11.147 49.908 1.00 47.59 100 GLY A N 1
ATOM 763 C CA . GLY A 1 100 ? 54.506 -11.283 50.462 1.00 47.59 100 GLY A CA 1
ATOM 764 C C . GLY A 1 100 ? 55.510 -11.264 49.300 1.00 47.59 100 GLY A C 1
ATOM 765 O O . GLY A 1 100 ? 55.597 -12.256 48.581 1.00 47.59 100 GLY A O 1
ATOM 766 N N . GLY A 1 101 ? 56.221 -10.145 49.118 1.00 40.84 101 GLY A N 1
ATOM 767 C CA . GLY A 1 101 ? 57.258 -9.929 48.100 1.00 40.84 101 GLY A CA 1
ATOM 768 C C . GLY A 1 101 ? 57.690 -8.473 48.044 1.00 40.84 101 GLY A C 1
ATOM 769 O O . GLY A 1 101 ? 56.968 -7.698 47.385 1.00 40.84 101 GLY A O 1
#

Secondary structure (DSSP, 8-state):
---HHHHHHHHHHHHHTHHHHSSSTTTT--HHHHHHHHHHHHHHHHHH-SS---HHHHHHHHHHHHHHHHHHHHHHHHHHTTS------------------

Mean predicted aligned error: 11.91 Å

InterPro domains:
  IPR028002 Myb/SANT-like DNA-binding domain 5 [PF13873] (1-75)